Protein AF-X1RP11-F1 (afdb_monomer_lite)

Organism: NCBI:txid412755

pLDDT: mean 80.83, std 15.15, range [30.7, 96.44]

Structure (mmCIF, N/CA/C/O backbone):
data_AF-X1RP11-F1
#
_entry.id   AF-X1RP11-F1
#
loop_
_atom_site.group_PDB
_atom_site.id
_atom_site.type_symbol
_atom_site.label_atom_id
_atom_site.label_alt_id
_atom_site.label_comp_id
_atom_site.label_asym_id
_atom_site.label_entity_id
_atom_site.label_seq_id
_atom_site.pdbx_PDB_ins_code
_atom_site.Cartn_x
_atom_site.Cartn_y
_atom_site.Cartn_z
_atom_site.occupancy
_atom_site.B_iso_or_equiv
_atom_site.auth_seq_id
_atom_site.auth_comp_id
_atom_site.auth_asym_id
_atom_site.auth_atom_id
_atom_site.pdbx_PDB_model_num
ATOM 1 N N . CYS A 1 1 ? -4.082 4.954 -4.763 1.00 88.25 1 CYS A N 1
ATOM 2 C CA . CYS A 1 1 ? -3.453 6.143 -4.142 1.00 88.25 1 CYS A CA 1
ATOM 3 C C . CYS A 1 1 ? -1.971 6.152 -4.504 1.00 88.25 1 CYS A C 1
ATOM 5 O O . CYS A 1 1 ? -1.509 5.170 -5.067 1.00 88.25 1 CYS A O 1
ATOM 7 N N . CYS A 1 2 ? -1.248 7.233 -4.214 1.00 88.38 2 CYS A N 1
ATOM 8 C CA . CYS A 1 2 ? 0.199 7.322 -4.416 1.00 88.38 2 CYS A CA 1
ATOM 9 C C . CYS A 1 2 ? 0.864 7.551 -3.056 1.00 88.38 2 CYS A C 1
ATOM 11 O O . CYS A 1 2 ? 0.376 8.376 -2.279 1.00 88.38 2 CYS A O 1
ATOM 13 N N . PHE A 1 3 ? 1.922 6.803 -2.748 1.00 89.25 3 PHE A N 1
ATOM 14 C CA . PHE A 1 3 ? 2.683 7.002 -1.518 1.00 89.25 3 PHE A CA 1
ATOM 15 C C . PHE A 1 3 ? 3.733 8.099 -1.704 1.00 89.25 3 PHE A C 1
ATOM 17 O O . PHE A 1 3 ? 4.375 8.228 -2.741 1.00 89.25 3 PHE A O 1
ATOM 24 N N . HIS A 1 4 ? 3.913 8.900 -0.660 1.00 86.94 4 HIS A N 1
ATOM 25 C CA . HIS A 1 4 ? 4.913 9.959 -0.597 1.00 86.94 4 HIS A CA 1
ATOM 26 C C . HIS A 1 4 ? 5.457 10.070 0.836 1.00 86.94 4 HIS A C 1
ATOM 28 O O . HIS A 1 4 ? 4.823 9.554 1.757 1.00 86.94 4 HIS A O 1
ATOM 34 N N . PRO A 1 5 ? 6.581 10.769 1.078 1.00 85.50 5 PRO A N 1
ATOM 35 C CA . PRO A 1 5 ? 7.228 10.789 2.397 1.00 85.50 5 PRO A CA 1
ATOM 36 C C . PRO A 1 5 ? 6.345 11.284 3.554 1.00 85.50 5 PRO A C 1
ATOM 38 O O . PRO A 1 5 ? 6.516 10.861 4.692 1.00 85.50 5 PRO A O 1
ATOM 41 N N . ALA A 1 6 ? 5.395 12.179 3.268 1.00 88.44 6 ALA A N 1
ATOM 42 C CA . ALA A 1 6 ? 4.422 12.669 4.249 1.00 88.44 6 ALA A CA 1
ATOM 43 C C . ALA A 1 6 ? 3.171 11.780 4.419 1.00 88.44 6 ALA A C 1
ATOM 45 O O . ALA A 1 6 ? 2.343 12.081 5.271 1.00 88.44 6 ALA A O 1
ATOM 46 N N . TYR A 1 7 ? 3.005 10.724 3.615 1.00 91.44 7 TYR A N 1
ATOM 47 C CA . TYR A 1 7 ? 1.853 9.828 3.696 1.00 91.44 7 TYR A CA 1
ATOM 48 C C . TYR A 1 7 ? 2.013 8.915 4.910 1.00 91.44 7 TYR A C 1
ATOM 50 O O . TYR A 1 7 ? 3.067 8.297 5.086 1.00 91.44 7 TYR A O 1
ATOM 58 N N . GLY A 1 8 ? 0.993 8.844 5.764 1.00 93.00 8 GLY A N 1
ATOM 59 C CA . GLY A 1 8 ? 1.097 8.163 7.051 1.00 93.00 8 GLY A CA 1
ATOM 60 C C . GLY A 1 8 ? 0.002 7.139 7.319 1.00 93.00 8 GLY A C 1
ATOM 61 O O . GLY A 1 8 ? -0.963 6.992 6.569 1.00 93.00 8 GLY A O 1
ATOM 62 N N . TYR A 1 9 ? 0.143 6.467 8.463 1.00 94.62 9 TYR A N 1
ATOM 63 C CA . TYR A 1 9 ? -0.874 5.575 9.024 1.00 94.62 9 TYR A CA 1
ATOM 64 C C . TYR A 1 9 ? -2.246 6.257 9.131 1.00 94.62 9 TYR A C 1
ATOM 66 O O . TYR A 1 9 ? -3.270 5.655 8.821 1.00 94.62 9 TYR A O 1
ATOM 74 N N . GLU A 1 10 ? -2.251 7.536 9.509 1.00 94.69 10 GLU A N 1
ATOM 75 C CA . GLU A 1 10 ? -3.466 8.327 9.701 1.00 94.69 10 GLU A CA 1
ATOM 76 C C . GLU A 1 10 ? -4.292 8.522 8.425 1.00 94.69 10 GLU A C 1
ATOM 78 O O . GLU A 1 10 ? -5.513 8.632 8.493 1.00 94.69 10 GLU A O 1
ATOM 83 N N . ASP A 1 11 ? -3.637 8.550 7.262 1.00 93.62 11 ASP A N 1
ATOM 84 C CA . ASP A 1 11 ? -4.300 8.677 5.961 1.00 93.62 11 ASP A CA 1
ATOM 85 C C . ASP A 1 11 ? -4.700 7.309 5.394 1.00 93.62 11 ASP A C 1
ATOM 87 O O . ASP A 1 11 ? -5.669 7.182 4.634 1.00 93.62 11 ASP A O 1
ATOM 91 N N . PHE A 1 12 ? -3.943 6.271 5.757 1.00 95.25 12 PHE A N 1
ATOM 92 C CA . PHE A 1 12 ? -4.123 4.925 5.236 1.00 95.25 12 PHE A CA 1
ATOM 93 C C . PHE A 1 12 ? -5.188 4.137 5.997 1.00 95.25 12 PHE A C 1
ATOM 95 O O . PHE A 1 12 ? -6.075 3.569 5.361 1.00 95.25 12 PHE A O 1
ATOM 102 N N . LEU A 1 13 ? -5.128 4.115 7.333 1.00 95.06 13 LEU A N 1
ATOM 103 C CA . LEU A 1 13 ? -5.970 3.259 8.167 1.00 95.06 13 LEU A CA 1
ATOM 104 C C . LEU A 1 13 ? -6.926 4.044 9.067 1.00 95.06 13 LEU A C 1
ATOM 106 O O . LEU A 1 13 ? -8.133 3.918 8.886 1.00 95.06 13 LEU A O 1
ATOM 110 N N . GLU A 1 14 ? -6.432 4.863 9.994 1.00 95.94 14 GLU A N 1
ATOM 111 C CA . GLU A 1 14 ? -7.266 5.776 10.792 1.00 95.94 14 GLU A CA 1
ATOM 112 C C . GLU A 1 14 ? -6.432 6.852 11.488 1.00 95.94 14 GLU A C 1
ATOM 114 O O . GLU A 1 14 ? -5.307 6.591 11.912 1.00 95.94 14 GLU A O 1
ATOM 119 N N . GLY A 1 15 ? -6.990 8.052 11.644 1.00 95.12 15 GLY A N 1
ATOM 120 C CA . GLY A 1 15 ? -6.298 9.171 12.279 1.00 95.12 15 GLY A CA 1
ATOM 121 C C . GLY A 1 15 ? -7.237 10.237 12.825 1.00 95.12 15 GLY A C 1
ATOM 122 O O . GLY A 1 15 ? -8.369 10.393 12.364 1.00 95.12 15 GLY A O 1
ATOM 123 N N . TYR A 1 16 ? -6.770 10.989 13.821 1.00 93.12 16 TYR A N 1
ATOM 124 C CA . TYR A 1 16 ? -7.513 12.133 14.342 1.00 93.12 16 TYR A CA 1
ATOM 125 C C . TYR A 1 16 ? -7.378 13.323 13.389 1.00 93.12 16 TYR A C 1
ATOM 127 O O . TYR A 1 16 ? -6.286 13.674 12.935 1.00 93.12 16 TYR A O 1
ATOM 135 N N . ARG A 1 17 ? -8.505 13.957 13.072 1.00 91.44 17 ARG A N 1
ATOM 136 C CA . ARG A 1 17 ? -8.564 15.161 12.242 1.00 91.44 17 ARG A CA 1
ATOM 137 C C . ARG A 1 17 ? -9.354 16.243 12.982 1.00 91.44 17 ARG A C 1
ATOM 139 O O . ARG A 1 17 ? -10.367 15.919 13.609 1.00 91.44 17 ARG A O 1
ATOM 146 N N . PRO A 1 18 ? -8.899 17.506 12.949 1.00 90.69 18 PRO A N 1
ATOM 147 C CA . PRO A 1 18 ? -9.629 18.594 13.575 1.00 90.69 18 PRO A CA 1
ATOM 148 C C . PRO A 1 18 ? -10.949 18.833 12.836 1.00 90.69 18 PRO A C 1
ATOM 150 O O . PRO A 1 18 ? -11.007 18.829 11.607 1.00 90.69 18 PRO A O 1
ATOM 153 N N . ASP A 1 19 ? -12.000 19.068 13.604 1.00 86.25 19 ASP A N 1
ATOM 154 C CA . ASP A 1 19 ? -13.333 19.430 13.161 1.00 86.25 19 ASP A CA 1
ATOM 155 C C . ASP A 1 19 ? -13.680 20.787 13.784 1.00 86.25 19 ASP A C 1
ATOM 157 O O . ASP A 1 19 ? -13.567 20.982 14.996 1.00 86.25 19 ASP A O 1
ATOM 161 N N . SER A 1 20 ? -14.022 21.755 12.933 1.00 79.94 20 SER A N 1
ATOM 162 C CA . SER A 1 20 ? -14.294 23.146 13.335 1.00 79.94 20 SER A CA 1
ATOM 163 C C . SER A 1 20 ? -15.789 23.453 13.450 1.00 79.94 20 SER A C 1
ATOM 165 O O . SER A 1 20 ? -16.196 24.617 13.468 1.00 79.94 20 SER A O 1
ATOM 167 N N . SER A 1 21 ? -16.619 22.416 13.539 1.00 73.62 21 SER A N 1
ATOM 168 C CA . SER A 1 21 ? -18.063 22.526 13.734 1.00 73.62 21 SER A CA 1
ATOM 169 C C . SER A 1 21 ? -18.395 23.158 15.097 1.00 73.62 21 SER A C 1
ATOM 171 O O . SER A 1 21 ? -18.493 22.462 16.102 1.00 73.62 21 SER A O 1
ATOM 173 N N . GLY A 1 22 ? -18.578 24.483 15.147 1.00 65.75 22 GLY A N 1
ATOM 174 C CA . GLY A 1 22 ? -19.119 25.184 16.325 1.00 65.75 22 GLY A CA 1
ATOM 175 C C . GLY A 1 22 ? -18.145 26.061 17.122 1.00 65.75 22 GLY A C 1
ATOM 176 O O . GLY A 1 22 ? -18.405 26.342 18.288 1.00 65.75 22 GLY A O 1
ATOM 177 N N . GLY A 1 23 ? -17.030 26.508 16.534 1.00 75.00 23 GLY A N 1
ATOM 178 C CA . GLY A 1 23 ? -16.128 27.490 17.166 1.00 75.00 23 GLY A CA 1
ATOM 179 C C . GLY A 1 23 ? -15.192 26.929 18.247 1.00 75.00 23 GLY A C 1
ATOM 180 O O . GLY A 1 23 ? -14.349 27.663 18.752 1.00 75.00 23 GLY A O 1
ATOM 181 N N . SER A 1 24 ? -15.292 25.634 18.562 1.00 78.44 24 SER A N 1
ATOM 182 C CA . SER A 1 24 ? -14.325 24.890 19.380 1.00 78.44 24 SER A CA 1
ATOM 183 C C . SER A 1 24 ? -13.614 23.847 18.520 1.00 78.44 24 SER A C 1
ATOM 185 O O . SER A 1 24 ? -14.254 23.179 17.711 1.00 78.44 24 SER A O 1
ATOM 187 N N . MET A 1 25 ? -12.298 23.700 18.687 1.00 82.31 25 MET A N 1
ATOM 188 C CA . MET A 1 25 ? -11.509 22.699 17.964 1.00 82.31 25 MET A CA 1
ATOM 189 C C . MET A 1 25 ? -11.704 21.327 18.617 1.00 82.31 25 MET A C 1
ATOM 191 O O . MET A 1 25 ? -11.192 21.082 19.709 1.00 82.31 25 MET A O 1
ATOM 195 N N . ILE A 1 26 ? -12.451 20.444 17.955 1.00 88.38 26 ILE A N 1
ATOM 196 C CA . ILE A 1 26 ? -12.678 19.061 18.397 1.00 88.38 26 ILE A CA 1
ATOM 197 C C . ILE A 1 26 ? -11.914 18.131 17.457 1.00 88.38 26 ILE A C 1
ATOM 199 O O . ILE A 1 26 ? -11.917 18.332 16.248 1.00 88.38 26 ILE A O 1
ATOM 203 N N . PHE A 1 27 ? -11.249 17.107 17.987 1.00 90.69 27 PHE A N 1
ATOM 204 C CA . PHE A 1 27 ? -10.583 16.098 17.165 1.00 90.69 27 PHE A CA 1
ATOM 205 C C . PHE A 1 27 ? -11.493 14.888 16.995 1.00 90.69 27 PHE A C 1
ATOM 207 O O . PHE A 1 27 ? -11.838 14.224 17.969 1.00 90.69 27 PHE A O 1
ATOM 214 N N . ASN A 1 28 ? -11.848 14.586 15.749 1.00 92.31 28 ASN A N 1
ATOM 215 C CA . ASN A 1 28 ? -12.653 13.425 15.399 1.00 92.31 28 ASN A CA 1
ATOM 216 C C . ASN A 1 28 ? -11.772 12.373 14.731 1.00 92.31 28 ASN A C 1
ATOM 218 O O . ASN A 1 28 ? -10.968 12.690 13.851 1.00 92.31 28 ASN A O 1
ATOM 222 N N . LEU A 1 29 ? -11.935 11.114 15.132 1.00 94.19 29 LEU A N 1
ATOM 223 C CA . LEU A 1 29 ? -11.296 10.004 14.440 1.00 94.19 29 LEU A CA 1
ATOM 224 C C . LEU A 1 29 ? -11.935 9.841 13.055 1.00 94.19 29 LEU A C 1
ATOM 226 O O . LEU A 1 29 ? -13.162 9.825 12.923 1.00 94.19 29 LEU A O 1
ATOM 230 N N . LYS A 1 30 ? -11.103 9.733 12.023 1.00 94.75 30 LYS A N 1
ATOM 231 C CA . LYS A 1 30 ? -11.512 9.501 10.640 1.00 94.75 30 LYS A CA 1
ATOM 232 C C . LYS A 1 30 ? -10.860 8.233 10.116 1.00 94.75 30 LYS A C 1
ATOM 234 O O . LYS A 1 30 ? -9.676 7.997 10.348 1.00 94.75 30 LYS A O 1
ATOM 239 N N . ASP A 1 31 ? -11.645 7.457 9.380 1.00 95.88 31 ASP A N 1
ATOM 240 C CA . ASP A 1 31 ? -11.175 6.243 8.729 1.00 95.88 31 ASP A CA 1
ATOM 241 C C . ASP A 1 31 ? -10.373 6.593 7.475 1.00 95.88 31 ASP A C 1
ATOM 243 O O . ASP A 1 31 ? -10.792 7.400 6.635 1.00 95.88 31 ASP A O 1
ATOM 247 N N . GLY A 1 32 ? -9.206 5.973 7.360 1.00 95.31 32 GLY A N 1
ATOM 248 C CA . GLY A 1 32 ? -8.329 6.079 6.209 1.00 95.31 32 GLY A CA 1
ATOM 249 C C . GLY A 1 32 ? -8.851 5.292 5.009 1.00 95.31 32 GLY A C 1
ATOM 250 O O . GLY A 1 32 ? -9.824 4.532 5.078 1.00 95.31 32 GLY A O 1
ATOM 251 N N . ILE A 1 33 ? -8.187 5.476 3.869 1.00 95.50 33 ILE A N 1
ATOM 252 C CA . ILE A 1 33 ? -8.649 4.911 2.595 1.00 95.50 33 ILE A CA 1
ATOM 253 C C . ILE A 1 33 ? -8.704 3.376 2.603 1.00 95.50 33 ILE A C 1
ATOM 255 O O . ILE A 1 33 ? -9.636 2.796 2.051 1.00 95.50 33 ILE A O 1
ATOM 259 N N . PHE A 1 34 ? -7.744 2.707 3.245 1.00 96.06 34 PHE A N 1
ATOM 260 C CA . PHE A 1 34 ? -7.679 1.249 3.279 1.00 96.06 34 PHE A CA 1
ATOM 261 C C . PHE A 1 34 ? -8.759 0.650 4.178 1.00 96.06 34 PHE A C 1
ATOM 263 O O . PHE A 1 34 ? -9.370 -0.354 3.811 1.00 96.06 34 PHE A O 1
ATOM 270 N N . LYS A 1 35 ? -9.031 1.287 5.324 1.00 95.25 35 LYS A N 1
ATOM 271 C CA . LYS A 1 35 ? -10.092 0.860 6.243 1.00 95.25 35 LYS A CA 1
ATOM 272 C C . LYS A 1 35 ? -11.451 0.877 5.557 1.00 95.25 35 LYS A C 1
ATOM 274 O O . LYS A 1 35 ? -12.133 -0.140 5.548 1.00 95.25 35 LYS A O 1
ATOM 279 N N . ARG A 1 36 ? -11.767 1.981 4.874 1.00 95.69 36 ARG A N 1
ATOM 280 C CA . ARG A 1 36 ? -13.005 2.132 4.097 1.00 95.69 36 ARG A CA 1
ATOM 281 C C . ARG A 1 36 ? -13.151 1.067 3.008 1.00 95.69 36 ARG A C 1
ATOM 283 O O . ARG A 1 36 ? -14.204 0.457 2.891 1.00 95.69 36 ARG A O 1
ATOM 290 N N . ILE A 1 37 ? -12.082 0.789 2.253 1.00 96.06 37 ILE A N 1
ATOM 291 C CA . ILE A 1 37 ? -12.087 -0.283 1.241 1.00 96.06 37 ILE A CA 1
ATOM 292 C C . ILE A 1 37 ? -12.375 -1.647 1.884 1.00 96.06 37 ILE A C 1
ATOM 294 O O . ILE A 1 37 ? -13.103 -2.452 1.310 1.00 96.06 37 ILE A O 1
ATOM 298 N N . CYS A 1 38 ? -11.808 -1.923 3.059 1.00 95.19 38 CYS A N 1
ATOM 299 C CA . CYS A 1 38 ? -12.044 -3.179 3.767 1.00 95.19 38 CYS A CA 1
ATOM 300 C C . CYS A 1 38 ? -13.481 -3.291 4.286 1.00 95.19 38 CYS A C 1
ATOM 302 O O . CYS A 1 38 ? -14.074 -4.359 4.175 1.00 95.19 38 CYS A O 1
ATOM 304 N N . GLU A 1 39 ? -14.054 -2.209 4.809 1.00 94.62 39 GLU A N 1
ATOM 305 C CA . GLU A 1 39 ? -15.454 -2.166 5.244 1.00 94.62 39 GLU A CA 1
ATOM 306 C C . GLU A 1 39 ? -16.409 -2.413 4.065 1.00 94.62 39 GLU A C 1
ATOM 308 O O . GLU A 1 39 ? -17.280 -3.284 4.144 1.00 94.62 39 GLU A O 1
ATOM 313 N N . ASP A 1 40 ? -16.178 -1.743 2.932 1.00 95.44 40 ASP A N 1
ATOM 314 C CA . ASP A 1 40 ? -16.956 -1.944 1.706 1.00 95.44 40 ASP A CA 1
ATOM 315 C C . ASP A 1 40 ? -16.830 -3.384 1.180 1.00 95.44 40 ASP A C 1
ATOM 317 O O . ASP A 1 40 ? -17.824 -4.005 0.787 1.00 95.44 40 ASP A O 1
ATOM 321 N N . ALA A 1 41 ? -15.616 -3.942 1.200 1.00 95.88 41 ALA A N 1
ATOM 322 C CA . ALA A 1 41 ? -15.342 -5.302 0.746 1.00 95.88 41 ALA A CA 1
ATOM 323 C C . ALA A 1 41 ? -15.942 -6.376 1.660 1.00 95.88 41 ALA A C 1
ATOM 325 O O . ALA A 1 41 ? -16.380 -7.417 1.163 1.00 95.88 41 ALA A O 1
ATOM 326 N N . ALA A 1 42 ? -15.990 -6.127 2.971 1.00 93.94 42 ALA A N 1
ATOM 327 C CA . ALA A 1 42 ? -16.641 -7.006 3.937 1.00 93.94 42 ALA A CA 1
ATOM 328 C C . ALA A 1 42 ? -18.162 -7.048 3.722 1.00 93.94 42 ALA A C 1
ATOM 330 O O . ALA A 1 42 ? -18.763 -8.118 3.806 1.00 93.94 42 ALA A O 1
ATOM 331 N N . ALA A 1 43 ? -18.774 -5.908 3.381 1.00 95.31 43 ALA A N 1
ATOM 332 C CA . ALA A 1 43 ? -20.196 -5.831 3.053 1.00 95.31 43 ALA A CA 1
ATOM 333 C C . ALA A 1 43 ? -20.544 -6.482 1.698 1.00 95.31 43 ALA A C 1
ATOM 335 O O . ALA A 1 43 ? -21.680 -6.908 1.496 1.00 95.31 43 ALA A O 1
ATO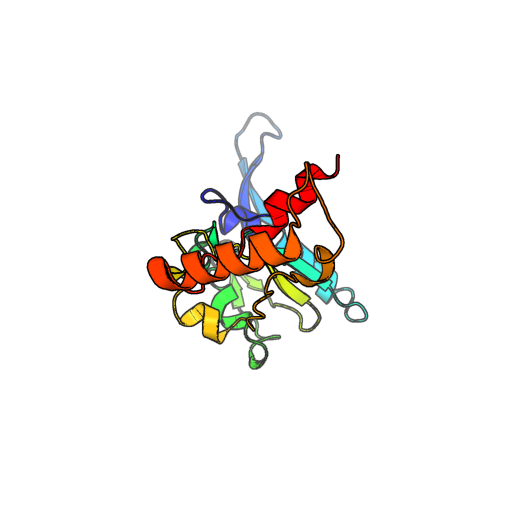M 336 N N . ASN A 1 44 ? -19.580 -6.590 0.775 1.00 95.56 44 ASN A N 1
ATOM 337 C CA . ASN A 1 44 ? -19.796 -7.050 -0.600 1.00 95.56 44 ASN A CA 1
ATOM 338 C C . ASN A 1 44 ? -18.820 -8.170 -1.004 1.00 95.56 44 ASN A C 1
ATOM 340 O O . ASN A 1 44 ? -18.028 -8.033 -1.940 1.00 95.56 44 ASN A O 1
ATOM 344 N N . SER A 1 45 ? -18.906 -9.315 -0.326 1.00 91.88 45 SER A N 1
ATOM 345 C CA . SER A 1 45 ? -17.976 -10.448 -0.487 1.00 91.88 45 SER A CA 1
ATOM 346 C C . SER A 1 45 ? -17.956 -11.100 -1.880 1.00 91.88 45 SER A C 1
ATOM 348 O O . SER A 1 45 ? -17.023 -11.834 -2.200 1.00 91.88 45 SER A O 1
ATOM 350 N N . GLN A 1 46 ? -18.955 -10.822 -2.721 1.00 95.25 46 GLN A N 1
ATOM 351 C CA . GLN A 1 46 ? -19.054 -11.309 -4.103 1.00 95.25 46 GLN A CA 1
ATOM 352 C C . GLN A 1 46 ? -18.127 -10.590 -5.095 1.00 95.25 46 GLN A C 1
ATOM 354 O O . GLN A 1 46 ? -17.904 -11.094 -6.195 1.00 95.25 46 GLN A O 1
ATOM 359 N N . TYR A 1 47 ? -17.596 -9.420 -4.728 1.00 94.88 47 TYR A N 1
ATOM 360 C CA . TYR A 1 47 ? -16.707 -8.638 -5.582 1.00 94.88 47 TYR A CA 1
ATOM 361 C C . TYR A 1 47 ? -15.281 -8.644 -5.045 1.00 94.88 47 TYR A C 1
ATOM 363 O O . TYR A 1 47 ? -15.050 -8.632 -3.836 1.00 94.88 47 TYR A O 1
ATOM 371 N N . ASN A 1 48 ? -14.319 -8.612 -5.964 1.00 95.69 48 ASN A N 1
ATOM 372 C CA . ASN A 1 48 ? -12.921 -8.388 -5.630 1.00 95.69 48 ASN A CA 1
ATOM 373 C C . ASN A 1 48 ? -12.635 -6.888 -5.595 1.00 95.69 48 ASN A C 1
ATOM 375 O O . ASN A 1 48 ? -12.989 -6.156 -6.519 1.00 95.69 48 ASN A O 1
ATOM 379 N N . TYR A 1 49 ? -11.944 -6.454 -4.551 1.00 96.44 49 TYR A N 1
ATOM 380 C CA . TYR A 1 49 ? -11.528 -5.077 -4.344 1.00 96.44 49 TYR A CA 1
ATOM 381 C C . TYR A 1 49 ? -10.027 -4.975 -4.566 1.00 96.44 49 TYR A C 1
ATOM 383 O O . TYR A 1 49 ? -9.251 -5.738 -3.992 1.00 96.44 49 TYR A O 1
ATOM 391 N N . TYR A 1 50 ? -9.612 -4.018 -5.389 1.00 94.62 50 TYR A N 1
ATOM 392 C CA . TYR A 1 50 ? -8.209 -3.798 -5.717 1.00 94.62 50 TYR A CA 1
ATOM 393 C C . TYR A 1 50 ? -7.792 -2.410 -5.256 1.00 94.62 50 TYR A C 1
ATOM 395 O O . TYR A 1 50 ? -8.334 -1.402 -5.705 1.00 94.62 50 TYR A O 1
ATOM 403 N N . MET A 1 51 ? -6.798 -2.357 -4.377 1.00 94.25 51 MET A N 1
ATOM 404 C CA . MET A 1 51 ? -6.133 -1.123 -4.002 1.00 94.25 51 MET A CA 1
ATOM 405 C C . MET A 1 51 ? -4.811 -1.021 -4.749 1.00 94.25 51 MET A C 1
ATOM 407 O O . MET A 1 51 ? -3.865 -1.756 -4.466 1.00 94.25 51 MET A O 1
ATOM 411 N N . ILE A 1 52 ? -4.752 -0.085 -5.691 1.00 93.62 52 ILE A N 1
ATOM 412 C CA . ILE A 1 52 ? -3.523 0.234 -6.412 1.00 93.62 52 ILE A CA 1
ATOM 413 C C . ILE A 1 52 ? -2.774 1.312 -5.626 1.00 93.62 52 ILE A C 1
ATOM 415 O O . ILE A 1 52 ? -3.330 2.382 -5.350 1.00 93.62 52 ILE A O 1
ATOM 419 N N . ILE A 1 53 ? -1.536 1.011 -5.245 1.00 91.38 53 ILE A N 1
ATOM 420 C CA . ILE A 1 53 ? -0.623 1.913 -4.544 1.00 91.38 53 ILE A CA 1
ATOM 421 C C . ILE A 1 53 ? 0.529 2.232 -5.485 1.00 91.38 53 ILE A C 1
ATOM 423 O O . ILE A 1 53 ? 1.379 1.385 -5.748 1.00 91.38 53 ILE A O 1
ATOM 427 N N . ASP A 1 54 ? 0.533 3.451 -5.997 1.00 89.00 54 ASP A N 1
ATOM 428 C CA . ASP A 1 54 ? 1.597 3.931 -6.861 1.00 89.00 54 ASP A CA 1
ATOM 429 C C . ASP A 1 54 ? 2.808 4.373 -6.031 1.00 89.00 54 ASP A C 1
ATOM 431 O O . ASP A 1 54 ? 2.635 4.945 -4.948 1.00 89.00 54 ASP A O 1
ATOM 435 N N . GLU A 1 55 ? 4.013 4.099 -6.531 1.00 85.69 55 GLU A N 1
ATOM 436 C CA . GLU A 1 55 ? 5.289 4.440 -5.886 1.00 85.69 55 GLU A CA 1
ATOM 437 C C . GLU A 1 55 ? 5.359 3.995 -4.416 1.00 85.69 55 GLU A C 1
ATOM 439 O O . GLU A 1 55 ? 5.708 4.755 -3.508 1.00 85.69 55 GLU A O 1
ATOM 444 N N . ILE A 1 56 ? 5.012 2.728 -4.160 1.00 85.88 56 ILE A N 1
ATOM 445 C CA . ILE A 1 56 ? 4.896 2.186 -2.798 1.00 85.88 56 ILE A CA 1
ATOM 446 C C . ILE A 1 56 ? 6.194 2.344 -1.985 1.00 85.88 56 ILE A C 1
ATOM 448 O O . ILE A 1 56 ? 6.150 2.458 -0.764 1.00 85.88 56 ILE A O 1
ATOM 452 N N . ASN A 1 57 ? 7.348 2.405 -2.657 1.00 79.50 57 ASN A N 1
ATOM 453 C CA . ASN A 1 57 ? 8.678 2.608 -2.078 1.00 79.50 57 ASN A CA 1
ATOM 454 C C . ASN A 1 57 ? 8.998 4.053 -1.660 1.00 79.50 57 ASN A C 1
ATOM 456 O O . ASN A 1 57 ? 10.049 4.271 -1.058 1.00 79.50 57 ASN A O 1
ATOM 460 N N . ARG A 1 58 ? 8.153 5.041 -1.978 1.00 84.56 58 ARG A N 1
ATOM 461 C CA . ARG A 1 58 ? 8.376 6.451 -1.602 1.00 84.56 58 ARG A CA 1
ATOM 462 C C . ARG A 1 58 ? 7.861 6.815 -0.212 1.00 84.56 58 ARG A C 1
ATOM 464 O O . ARG A 1 58 ? 8.167 7.900 0.281 1.00 84.56 58 ARG A O 1
ATOM 471 N N . GLY A 1 59 ? 7.082 5.933 0.408 1.00 82.06 59 GLY A N 1
ATOM 472 C CA . GLY A 1 59 ? 6.619 6.067 1.787 1.00 82.06 59 GLY A CA 1
ATOM 473 C C . GLY A 1 59 ? 7.376 5.153 2.752 1.00 82.06 59 GLY A C 1
ATOM 474 O O . GLY A 1 59 ? 7.967 4.150 2.353 1.00 82.06 59 GLY A O 1
ATOM 475 N N . ASP A 1 60 ? 7.309 5.469 4.044 1.00 85.75 60 ASP A N 1
ATOM 476 C CA . ASP A 1 60 ? 7.734 4.556 5.109 1.00 85.75 60 ASP A CA 1
ATOM 477 C C . ASP A 1 60 ? 6.669 3.463 5.273 1.00 85.75 60 ASP A C 1
ATOM 479 O O . ASP A 1 60 ? 5.689 3.614 6.004 1.00 85.75 60 ASP A O 1
ATOM 483 N N . ILE A 1 61 ? 6.822 2.374 4.519 1.00 85.50 61 ILE A N 1
ATOM 484 C CA . ILE A 1 61 ? 5.835 1.293 4.461 1.00 85.50 61 ILE A CA 1
ATOM 485 C C . ILE A 1 61 ? 5.572 0.695 5.856 1.00 85.50 61 ILE A C 1
ATOM 487 O O . ILE A 1 61 ? 4.394 0.561 6.202 1.00 85.50 61 ILE A O 1
ATOM 491 N N . PRO A 1 62 ? 6.584 0.357 6.687 1.00 85.56 62 PRO A N 1
ATOM 492 C CA . PRO A 1 62 ? 6.322 -0.112 8.041 1.00 85.56 62 PRO A CA 1
ATOM 493 C C . PRO A 1 62 ? 5.455 0.842 8.862 1.00 85.56 62 PRO A C 1
ATOM 495 O O . PRO A 1 62 ? 4.512 0.397 9.516 1.00 85.56 62 PRO A O 1
ATOM 498 N N . LYS A 1 63 ? 5.726 2.148 8.784 1.00 88.75 63 LYS A N 1
ATOM 499 C CA . LYS A 1 63 ? 4.950 3.167 9.492 1.00 88.75 63 LYS A CA 1
ATOM 500 C C . LYS A 1 63 ? 3.538 3.329 8.935 1.00 88.75 63 LYS A C 1
ATOM 502 O O . LYS A 1 63 ? 2.608 3.484 9.715 1.00 88.75 63 LYS A O 1
ATOM 507 N N . ILE A 1 64 ? 3.364 3.291 7.614 1.00 92.00 64 ILE A N 1
ATOM 508 C CA . ILE A 1 64 ? 2.057 3.460 6.961 1.00 92.00 64 ILE A CA 1
ATOM 509 C C . ILE A 1 64 ? 1.138 2.272 7.256 1.00 92.00 64 ILE A C 1
ATOM 511 O O . ILE A 1 64 ? -0.030 2.458 7.589 1.00 92.00 64 ILE A O 1
ATOM 515 N N . PHE A 1 65 ? 1.656 1.050 7.138 1.00 90.00 65 PHE A N 1
ATOM 516 C CA . PHE A 1 65 ? 0.861 -0.159 7.340 1.00 90.00 65 PHE A CA 1
ATOM 517 C C . PHE A 1 65 ? 0.707 -0.531 8.815 1.00 90.00 65 PHE A C 1
ATOM 519 O O . PHE A 1 65 ? -0.297 -1.145 9.171 1.00 90.00 65 PHE A O 1
ATOM 526 N N . GLY A 1 66 ? 1.674 -0.185 9.668 1.00 90.25 66 GLY A N 1
ATOM 527 C CA . GLY A 1 66 ? 1.622 -0.427 11.108 1.00 90.25 66 GLY A CA 1
ATOM 528 C C . GLY A 1 66 ? 1.261 -1.874 11.447 1.00 90.25 66 GLY A C 1
ATOM 529 O O . GLY A 1 66 ? 1.931 -2.826 11.043 1.00 90.25 66 GLY A O 1
ATOM 530 N N . GLU A 1 67 ? 0.156 -2.043 12.163 1.00 89.06 67 GLU A N 1
ATOM 531 C CA . GLU A 1 67 ? -0.383 -3.336 12.594 1.00 89.06 67 GLU A CA 1
ATOM 532 C C . GLU A 1 67 ? -0.958 -4.210 11.467 1.00 89.06 67 GLU A C 1
ATOM 534 O O . GLU A 1 67 ? -1.068 -5.425 11.627 1.00 89.06 67 GLU A O 1
ATOM 539 N N . LEU A 1 68 ? -1.214 -3.655 10.277 1.00 88.88 68 LEU A N 1
ATOM 540 C CA . LEU A 1 68 ? -1.666 -4.428 9.111 1.00 88.88 68 LEU A CA 1
ATOM 541 C C . LEU A 1 68 ? -0.593 -5.358 8.560 1.00 88.88 68 LEU A C 1
ATOM 543 O O . LEU A 1 68 ? -0.900 -6.361 7.916 1.00 88.88 68 LEU A O 1
ATOM 547 N N . LEU A 1 69 ? 0.673 -5.028 8.801 1.00 84.88 69 LEU A N 1
ATOM 548 C CA . LEU A 1 69 ? 1.818 -5.775 8.303 1.00 84.88 69 LEU A CA 1
ATOM 549 C C . LEU A 1 69 ? 1.715 -7.278 8.589 1.00 84.88 69 LEU A C 1
ATOM 551 O O . LEU A 1 69 ? 2.122 -8.086 7.761 1.00 84.88 69 LEU A O 1
ATOM 555 N N . THR A 1 70 ? 1.159 -7.673 9.732 1.00 80.69 70 THR A N 1
ATOM 556 C CA . THR A 1 70 ? 0.965 -9.085 10.080 1.00 80.69 70 THR A CA 1
ATOM 557 C C . THR A 1 70 ? -0.214 -9.723 9.354 1.00 80.69 70 THR A C 1
ATOM 559 O O . THR A 1 70 ? -0.103 -10.876 8.955 1.00 80.69 70 THR A O 1
ATOM 562 N N . VAL A 1 71 ? -1.329 -9.017 9.161 1.00 86.62 71 VAL A N 1
ATOM 563 C CA . VAL A 1 71 ? -2.566 -9.581 8.582 1.00 86.62 71 VAL A CA 1
ATOM 564 C C . VAL A 1 71 ? -2.649 -9.495 7.062 1.00 86.62 71 VAL A C 1
ATOM 566 O O . VAL A 1 71 ? -3.500 -10.142 6.457 1.00 86.62 71 VAL A O 1
ATOM 569 N N . LEU A 1 72 ? -1.752 -8.745 6.420 1.00 83.75 72 LEU A N 1
ATOM 570 C CA . LEU A 1 72 ? -1.696 -8.672 4.961 1.00 83.75 72 LEU A CA 1
ATOM 571 C C . LEU A 1 72 ? -1.239 -9.969 4.292 1.00 83.75 72 LEU A C 1
ATOM 573 O O . LEU A 1 72 ? -1.593 -10.187 3.129 1.00 83.75 72 LEU A O 1
ATOM 577 N N . GLU A 1 73 ? -0.518 -10.825 5.016 1.00 82.06 73 GLU A N 1
ATOM 5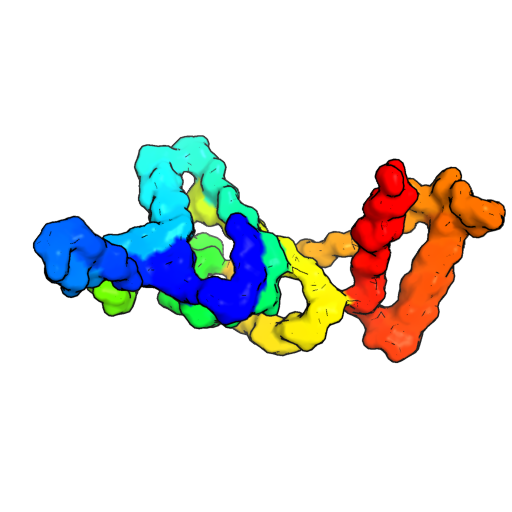78 C CA . GLU A 1 73 ? -0.095 -12.148 4.552 1.00 82.06 73 GLU A CA 1
ATOM 579 C C . GLU A 1 73 ? -1.310 -13.030 4.218 1.00 82.06 73 GLU A C 1
ATOM 581 O O . GLU A 1 73 ? -2.309 -13.048 4.939 1.00 82.06 73 GLU A O 1
ATOM 586 N N . LYS A 1 74 ? -1.237 -13.775 3.106 1.00 75.62 74 LYS A N 1
ATOM 587 C CA . LYS A 1 74 ? -2.370 -14.543 2.554 1.00 75.62 74 LYS A CA 1
ATOM 588 C C . LYS A 1 74 ? -2.974 -15.534 3.561 1.00 75.62 74 LYS A C 1
ATOM 590 O O . LYS A 1 74 ? -4.190 -15.707 3.600 1.00 75.62 74 LYS A O 1
ATOM 595 N N . ASP A 1 75 ? -2.136 -16.173 4.368 1.00 78.62 75 ASP A N 1
ATOM 596 C CA . ASP A 1 75 ? -2.507 -17.139 5.410 1.00 78.62 75 ASP A CA 1
ATOM 597 C C . ASP A 1 75 ? -3.059 -16.482 6.688 1.00 78.62 75 ASP A C 1
ATOM 599 O O . ASP A 1 75 ? -3.679 -17.153 7.515 1.00 78.62 75 ASP A O 1
ATOM 603 N N . LYS A 1 76 ? -2.879 -15.166 6.839 1.00 81.81 76 LYS A N 1
ATOM 604 C CA . LYS A 1 76 ? -3.321 -14.383 8.001 1.00 81.81 76 LYS A CA 1
ATOM 605 C C . LYS A 1 76 ? -4.523 -13.485 7.710 1.00 81.81 76 LYS A C 1
ATOM 607 O O . LYS A 1 76 ? -5.052 -12.878 8.639 1.00 81.81 76 LYS A O 1
ATOM 612 N N . ARG A 1 77 ? -5.009 -13.461 6.464 1.00 84.25 77 ARG A N 1
ATOM 613 C CA . ARG A 1 77 ? -6.298 -12.849 6.107 1.00 84.25 77 ARG A CA 1
ATOM 614 C C . ARG A 1 77 ? -7.436 -13.503 6.883 1.00 84.25 77 ARG A C 1
ATOM 616 O O . ARG A 1 77 ? -7.465 -14.726 7.043 1.00 84.25 77 ARG A O 1
ATOM 623 N N . GLY A 1 78 ? -8.379 -12.686 7.334 1.00 80.81 78 GLY A N 1
ATOM 624 C CA . GLY A 1 78 ? -9.470 -13.124 8.201 1.00 80.81 78 GLY A CA 1
ATOM 625 C C . GLY A 1 78 ? -9.130 -13.198 9.693 1.00 80.81 78 GLY A C 1
ATOM 626 O O . GLY A 1 78 ? -9.932 -13.688 10.480 1.00 80.81 78 GLY A O 1
ATOM 627 N N . ARG A 1 79 ? -7.927 -12.766 10.100 1.00 88.56 79 ARG A N 1
ATOM 628 C CA . ARG A 1 79 ? -7.594 -12.585 11.518 1.00 88.56 79 ARG A CA 1
ATOM 629 C C . ARG A 1 79 ? -7.975 -11.180 11.955 1.00 88.56 79 ARG A C 1
ATOM 631 O O . ARG A 1 79 ? -7.610 -10.209 11.294 1.00 88.56 79 ARG A O 1
ATOM 638 N N . GLN A 1 80 ? -8.648 -11.099 13.094 1.00 91.56 80 GLN A N 1
ATOM 639 C CA . GLN A 1 80 ? -8.948 -9.829 13.735 1.00 91.56 80 GLN A CA 1
ATOM 640 C C . GLN A 1 80 ? -7.704 -9.298 14.448 1.00 91.56 80 GLN A C 1
ATOM 642 O O . GLN A 1 80 ? -6.999 -10.038 15.138 1.00 91.56 80 GLN A O 1
ATOM 647 N N . ILE A 1 81 ? -7.457 -8.008 14.275 1.00 92.44 81 ILE A N 1
ATOM 648 C CA . ILE A 1 81 ? -6.485 -7.220 15.028 1.00 92.44 81 ILE A CA 1
ATOM 649 C C . ILE A 1 81 ? -7.218 -6.094 15.746 1.00 92.44 81 ILE A C 1
ATOM 651 O O . ILE A 1 81 ? -8.291 -5.676 15.318 1.00 92.44 81 ILE A O 1
ATOM 655 N N . THR A 1 82 ? -6.642 -5.598 16.831 1.00 93.38 82 THR A N 1
ATOM 656 C CA . THR A 1 82 ? -7.146 -4.404 17.511 1.00 93.38 82 THR A CA 1
ATOM 657 C C . THR A 1 82 ? -6.365 -3.204 17.012 1.00 93.38 82 THR A C 1
ATOM 659 O O . THR A 1 82 ? -5.139 -3.229 17.065 1.00 93.38 82 THR A O 1
ATOM 662 N N . LEU A 1 83 ? -7.064 -2.177 16.532 1.00 93.69 83 LEU A N 1
ATOM 663 C CA . LEU A 1 83 ? -6.429 -0.945 16.083 1.00 93.69 83 LEU A CA 1
ATOM 664 C C . LEU A 1 83 ? -5.976 -0.109 17.280 1.00 93.69 83 LEU A C 1
ATOM 666 O O . LEU A 1 83 ? -6.739 0.112 18.222 1.00 93.69 83 LEU A O 1
ATOM 670 N N . SER A 1 84 ? -4.743 0.382 17.228 1.00 90.12 84 SER A N 1
ATOM 671 C CA . SER A 1 84 ? -4.090 1.066 18.344 1.00 90.12 84 SER A CA 1
ATOM 672 C C . SER A 1 84 ? -4.711 2.431 18.670 1.00 90.12 84 SER A C 1
ATOM 674 O O . SER A 1 84 ? -4.695 2.844 19.828 1.00 90.12 84 SER A O 1
ATOM 676 N N . LEU A 1 85 ? -5.268 3.139 17.679 1.00 91.44 85 LEU A N 1
ATOM 677 C CA . LEU A 1 85 ? -5.855 4.471 17.882 1.00 91.44 85 LEU A CA 1
ATOM 678 C C . LEU A 1 85 ? -7.296 4.401 18.393 1.00 91.44 85 LEU A C 1
ATOM 680 O O . LEU A 1 85 ? -7.656 5.119 19.326 1.00 91.44 85 LEU A O 1
ATOM 684 N N . SER A 1 86 ? -8.130 3.570 17.769 1.00 93.25 86 SER A N 1
ATOM 685 C CA . SER A 1 86 ? -9.552 3.459 18.106 1.00 93.25 86 SER A CA 1
ATOM 686 C C . SER A 1 86 ? -9.875 2.404 19.161 1.00 93.25 86 SER A C 1
ATOM 688 O O . SER A 1 86 ? -10.969 2.435 19.727 1.00 93.25 86 SER A O 1
ATOM 690 N N . GLY A 1 87 ? -8.982 1.436 19.387 1.00 92.75 87 GLY A N 1
ATOM 691 C CA . GLY A 1 87 ? -9.251 0.246 20.198 1.00 92.75 87 GLY A CA 1
ATOM 692 C C . GLY A 1 87 ? -10.275 -0.711 19.576 1.00 92.75 87 GLY A C 1
ATOM 693 O O . GLY A 1 87 ? -10.700 -1.663 20.232 1.00 92.75 87 GLY A O 1
ATOM 694 N N . ARG A 1 88 ? -10.712 -0.467 18.333 1.00 92.81 88 ARG A N 1
ATOM 695 C CA . ARG A 1 88 ? -11.717 -1.288 17.648 1.00 92.81 88 ARG A CA 1
ATOM 696 C C . ARG A 1 88 ? -11.071 -2.507 17.006 1.00 92.81 88 ARG A C 1
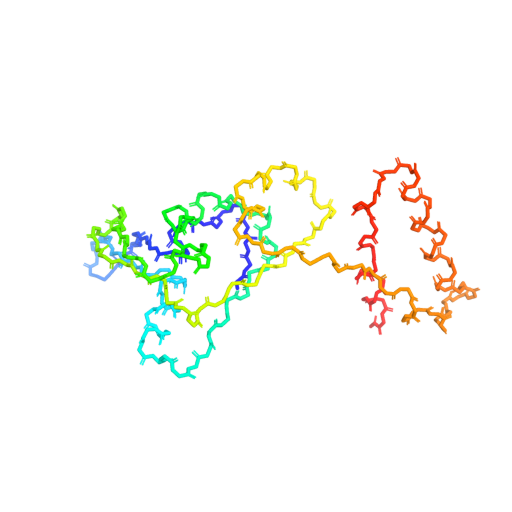ATOM 698 O O . ARG A 1 88 ? -9.909 -2.470 16.607 1.00 92.81 88 ARG A O 1
ATOM 705 N N . THR A 1 89 ? -11.844 -3.580 16.875 1.00 93.88 89 THR A N 1
ATOM 706 C CA . THR A 1 89 ? -11.431 -4.733 16.080 1.00 93.88 89 THR A CA 1
ATOM 707 C C . THR A 1 89 ? -11.512 -4.403 14.593 1.00 93.88 89 THR A C 1
ATOM 709 O O . THR A 1 89 ? -12.435 -3.733 14.131 1.00 93.88 89 THR A O 1
ATOM 712 N N . PHE A 1 90 ? -10.526 -4.877 13.843 1.00 94.38 90 PHE A N 1
ATOM 713 C CA . PHE A 1 90 ? -10.427 -4.715 12.403 1.00 94.38 90 PHE A CA 1
ATOM 714 C C . PHE A 1 90 ? -9.927 -6.009 11.769 1.00 94.38 90 PHE A C 1
ATOM 716 O O . PHE A 1 90 ? -9.096 -6.722 12.332 1.00 94.38 90 PHE A O 1
ATOM 723 N N . GLU A 1 91 ? -10.433 -6.312 10.584 1.00 93.62 91 GLU A N 1
ATOM 724 C CA . GLU A 1 91 ? -10.084 -7.500 9.820 1.00 93.62 91 GLU A CA 1
ATOM 725 C C . GLU A 1 91 ? -9.882 -7.094 8.367 1.00 93.62 91 GLU A C 1
ATOM 727 O O . GLU A 1 91 ? -10.669 -6.326 7.817 1.00 93.62 91 GLU A O 1
ATOM 732 N N . VAL A 1 92 ? -8.840 -7.630 7.732 1.00 94.06 92 VAL A N 1
ATOM 733 C CA . VAL A 1 92 ? -8.636 -7.442 6.296 1.00 94.06 92 VAL A CA 1
ATOM 734 C C . VAL A 1 92 ? -9.345 -8.568 5.533 1.00 94.06 92 VAL A C 1
ATOM 736 O O . VAL A 1 92 ? -8.915 -9.728 5.648 1.00 94.06 92 VAL A O 1
ATOM 739 N N . PRO A 1 93 ? -10.373 -8.263 4.716 1.00 93.88 93 PRO A N 1
ATOM 740 C CA . PRO A 1 93 ? -11.118 -9.276 3.980 1.00 93.88 93 PRO A CA 1
ATOM 741 C C . PRO A 1 93 ? -10.256 -10.026 2.958 1.00 93.88 93 PRO A C 1
ATOM 743 O O . PRO A 1 93 ? -9.253 -9.522 2.435 1.00 93.88 93 PRO A O 1
ATOM 746 N N . ARG A 1 94 ? -10.665 -11.261 2.642 1.00 92.56 94 ARG A N 1
ATOM 747 C CA . ARG A 1 94 ? -9.959 -12.130 1.679 1.00 92.56 94 ARG A CA 1
ATOM 748 C C . ARG A 1 94 ? -10.089 -11.658 0.228 1.00 92.56 94 ARG A C 1
ATOM 750 O O . ARG A 1 94 ? -9.222 -11.983 -0.575 1.00 92.56 94 ARG A O 1
ATOM 757 N N . ASN A 1 95 ? -11.136 -10.899 -0.085 1.00 94.56 95 ASN A N 1
ATOM 758 C CA . ASN A 1 95 ? -11.418 -10.317 -1.399 1.00 94.56 95 ASN A CA 1
ATOM 759 C C . ASN A 1 95 ? -10.759 -8.939 -1.611 1.00 94.56 95 ASN A C 1
ATOM 761 O O . ASN A 1 95 ? -11.049 -8.289 -2.610 1.00 94.56 95 ASN A O 1
ATOM 765 N N . VAL A 1 96 ? -9.874 -8.488 -0.709 1.00 94.56 96 VAL A N 1
ATOM 766 C CA . VAL A 1 96 ? -9.100 -7.244 -0.868 1.00 94.56 96 VAL A CA 1
ATOM 767 C C . VAL A 1 96 ? -7.670 -7.552 -1.306 1.00 94.56 96 VAL A C 1
ATOM 769 O O . VAL A 1 96 ? -6.884 -8.156 -0.569 1.00 94.56 96 VAL A O 1
ATOM 772 N N . TYR A 1 97 ? -7.302 -7.057 -2.480 1.00 92.19 97 TYR A N 1
ATOM 773 C CA . TYR A 1 97 ? -5.988 -7.206 -3.092 1.00 92.19 97 TYR A CA 1
ATOM 774 C C . TYR A 1 97 ? -5.258 -5.865 -3.111 1.00 92.19 97 TYR A C 1
ATOM 776 O O . TYR A 1 97 ? -5.842 -4.837 -3.444 1.00 92.19 97 TYR A O 1
ATOM 784 N N . ILE A 1 98 ? -3.968 -5.874 -2.774 1.00 91.50 98 ILE A N 1
ATOM 785 C CA . ILE A 1 98 ? -3.108 -4.689 -2.847 1.00 91.50 98 ILE A CA 1
ATOM 786 C C . ILE A 1 98 ? -2.107 -4.908 -3.972 1.00 91.50 98 ILE A C 1
ATOM 788 O O . ILE A 1 98 ? -1.398 -5.915 -3.978 1.00 91.50 98 ILE A O 1
ATOM 792 N N . ILE A 1 99 ? -2.052 -3.965 -4.905 1.00 91.38 99 ILE A N 1
ATOM 793 C CA . ILE A 1 99 ? -1.104 -3.959 -6.016 1.00 91.38 99 ILE A CA 1
ATOM 794 C C . ILE A 1 99 ? -0.251 -2.707 -5.867 1.00 91.38 99 ILE A C 1
ATOM 796 O O . ILE A 1 99 ? -0.762 -1.595 -5.967 1.00 91.38 99 ILE A O 1
ATOM 800 N N . GLY A 1 100 ? 1.035 -2.896 -5.587 1.00 89.38 100 GLY A N 1
ATOM 801 C CA . GLY A 1 100 ? 2.006 -1.811 -5.507 1.00 89.38 100 GLY A CA 1
ATOM 802 C C . GLY A 1 100 ? 2.780 -1.682 -6.813 1.00 89.38 100 GLY A C 1
ATOM 803 O O . GLY A 1 100 ? 3.271 -2.690 -7.320 1.00 89.38 100 GLY A O 1
ATOM 804 N N . THR A 1 101 ? 2.924 -0.469 -7.336 1.00 87.69 101 THR A N 1
ATOM 805 C CA . THR A 1 101 ? 3.953 -0.166 -8.338 1.00 87.69 101 THR A CA 1
ATOM 806 C C . THR A 1 101 ? 5.189 0.366 -7.615 1.00 87.69 101 THR A C 1
ATOM 808 O O . THR A 1 101 ? 5.111 0.903 -6.505 1.00 87.69 101 THR A O 1
ATOM 811 N N . MET A 1 102 ? 6.353 0.181 -8.224 1.00 80.81 102 MET A N 1
ATOM 812 C CA . MET A 1 102 ? 7.616 0.648 -7.675 1.00 80.81 102 MET A CA 1
ATOM 813 C C . MET A 1 102 ? 8.534 1.025 -8.819 1.00 80.81 102 MET A C 1
ATOM 815 O O . MET A 1 102 ? 8.805 0.191 -9.685 1.00 80.81 102 MET A O 1
ATOM 819 N N . ASN A 1 103 ? 9.078 2.237 -8.787 1.00 76.06 103 ASN A N 1
ATOM 820 C CA . ASN A 1 103 ? 10.214 2.544 -9.631 1.00 76.06 103 ASN A CA 1
ATOM 821 C C . ASN A 1 103 ? 11.493 1.951 -9.023 1.00 76.06 103 ASN A C 1
ATOM 823 O O . ASN A 1 103 ? 11.979 2.415 -7.989 1.00 76.06 103 ASN A O 1
ATOM 827 N N . THR A 1 104 ? 12.057 0.925 -9.671 1.00 64.88 104 THR A N 1
ATOM 828 C CA . THR A 1 104 ? 13.282 0.272 -9.182 1.00 64.88 104 THR A CA 1
ATOM 829 C C . THR A 1 104 ? 14.570 1.083 -9.423 1.00 64.88 104 THR A C 1
ATOM 831 O O . THR A 1 104 ? 15.652 0.642 -9.045 1.00 64.88 104 THR A O 1
ATOM 834 N N . ALA A 1 105 ? 14.485 2.289 -9.994 1.00 63.81 105 ALA A N 1
ATOM 835 C CA . ALA A 1 105 ? 15.629 3.195 -10.120 1.00 63.81 105 ALA A CA 1
ATOM 836 C C . ALA A 1 105 ? 15.828 4.107 -8.891 1.00 63.81 105 ALA A C 1
ATOM 838 O O . ALA A 1 105 ? 16.921 4.647 -8.699 1.00 63.81 105 ALA A O 1
ATOM 839 N N . ASP A 1 106 ? 14.801 4.284 -8.050 1.00 61.94 106 ASP A N 1
ATOM 840 C CA . ASP A 1 106 ? 14.902 5.122 -6.854 1.00 61.94 106 ASP A CA 1
ATOM 841 C C . ASP A 1 106 ? 15.765 4.414 -5.788 1.00 61.94 106 ASP A C 1
ATOM 843 O O . ASP A 1 106 ? 15.469 3.301 -5.351 1.00 61.94 106 ASP A O 1
ATOM 847 N N . ARG A 1 107 ? 16.855 5.071 -5.351 1.00 50.72 107 ARG A N 1
ATOM 848 C CA . ARG A 1 107 ? 17.916 4.551 -4.446 1.00 50.72 107 ARG A CA 1
ATOM 849 C C . ARG A 1 107 ? 17.426 3.941 -3.113 1.00 50.72 107 ARG A C 1
ATOM 851 O O . ARG A 1 107 ? 18.220 3.334 -2.397 1.00 50.72 107 ARG A O 1
ATOM 858 N N . SER A 1 108 ? 16.146 4.072 -2.777 1.00 52.72 108 SER A N 1
ATOM 859 C CA . SER A 1 108 ? 15.500 3.645 -1.527 1.00 52.72 108 SER A CA 1
ATOM 860 C C . SER A 1 108 ? 15.206 2.136 -1.427 1.00 52.72 108 SER A C 1
ATOM 862 O O . SER A 1 108 ? 14.811 1.660 -0.365 1.00 52.72 108 SER A O 1
ATOM 864 N N . ILE A 1 109 ? 15.386 1.359 -2.502 1.00 51.88 109 ILE A N 1
ATOM 865 C CA . ILE A 1 109 ? 14.940 -0.053 -2.588 1.00 51.88 109 ILE A CA 1
ATOM 866 C C . ILE A 1 109 ? 15.671 -0.984 -1.618 1.00 51.88 109 ILE A C 1
ATOM 868 O O . ILE A 1 109 ? 15.106 -1.991 -1.186 1.00 51.88 109 ILE A O 1
ATOM 872 N N . ALA A 1 110 ? 16.904 -0.648 -1.232 1.00 50.69 110 ALA A N 1
ATOM 873 C CA . ALA A 1 110 ? 17.683 -1.456 -0.294 1.00 50.69 110 ALA A CA 1
ATOM 874 C C . ALA A 1 110 ? 17.029 -1.545 1.101 1.00 50.69 110 ALA A C 1
ATOM 876 O O . ALA A 1 110 ? 17.244 -2.523 1.812 1.00 50.69 110 ALA A O 1
ATOM 877 N N . LEU A 1 111 ? 16.195 -0.561 1.462 1.00 50.31 111 LEU A N 1
ATOM 878 C CA . LEU A 1 111 ? 15.488 -0.470 2.744 1.00 50.31 111 LEU A CA 1
ATOM 879 C C . LEU A 1 111 ? 14.026 -0.927 2.671 1.00 50.31 111 LEU A C 1
ATOM 881 O O . LEU A 1 111 ? 13.324 -0.868 3.672 1.00 50.31 111 LEU A O 1
ATOM 885 N N . LEU A 1 112 ? 13.571 -1.475 1.536 1.00 57.59 112 LEU A N 1
ATOM 886 C CA . LEU A 1 112 ? 12.291 -2.203 1.452 1.00 57.59 112 LEU A CA 1
ATOM 887 C C . LEU A 1 112 ? 12.381 -3.627 2.040 1.00 57.59 112 LEU A C 1
ATOM 889 O O . LEU A 1 112 ? 11.592 -4.511 1.700 1.00 57.59 112 LEU A O 1
ATOM 893 N N . ASP A 1 113 ? 13.417 -3.804 2.866 1.00 63.41 113 ASP A N 1
ATOM 894 C CA . ASP A 1 113 ? 13.542 -4.591 4.083 1.00 63.41 113 ASP A CA 1
ATOM 895 C C . ASP A 1 113 ? 12.754 -5.896 4.064 1.00 63.41 113 ASP A C 1
ATOM 897 O O . ASP A 1 113 ? 11.525 -5.921 4.074 1.00 63.41 113 ASP A O 1
ATOM 901 N N . THR A 1 114 ? 13.502 -6.994 4.014 1.00 61.50 114 THR A N 1
ATOM 902 C CA . THR A 1 114 ? 13.142 -8.422 4.031 1.00 61.50 114 THR A CA 1
ATOM 903 C C . THR A 1 114 ? 11.709 -8.789 4.462 1.00 61.50 114 THR A C 1
ATOM 905 O O . THR A 1 114 ? 11.102 -9.684 3.874 1.00 61.50 114 THR A O 1
ATOM 908 N N . ALA A 1 115 ? 11.142 -8.121 5.468 1.00 62.66 115 ALA A N 1
ATOM 909 C CA . ALA A 1 115 ? 9.757 -8.260 5.904 1.00 62.66 115 ALA A CA 1
ATOM 910 C C . ALA A 1 115 ? 8.708 -8.021 4.799 1.00 62.66 115 ALA A C 1
ATOM 912 O O . ALA A 1 115 ? 7.746 -8.782 4.719 1.00 62.66 115 ALA A O 1
ATOM 913 N N . LEU A 1 116 ? 8.864 -7.019 3.929 1.00 70.75 116 LEU A N 1
ATOM 914 C CA . LEU A 1 116 ? 7.891 -6.757 2.855 1.00 70.75 116 LEU A CA 1
ATOM 915 C C . LEU A 1 116 ? 8.024 -7.748 1.706 1.00 70.75 116 LEU A C 1
ATOM 917 O O . LEU A 1 116 ? 7.014 -8.212 1.177 1.00 70.75 116 LEU A O 1
ATOM 921 N N . ARG A 1 117 ? 9.257 -8.167 1.399 1.00 72.44 117 ARG A N 1
ATOM 922 C CA . ARG A 1 117 ? 9.535 -9.255 0.447 1.00 72.44 117 ARG A CA 1
ATOM 923 C C . ARG A 1 117 ? 8.872 -10.577 0.821 1.00 72.44 117 ARG A C 1
ATOM 925 O O . ARG A 1 117 ? 8.547 -11.364 -0.056 1.00 72.44 117 ARG A O 1
ATOM 932 N N . ARG A 1 118 ? 8.626 -10.811 2.112 1.00 72.81 118 ARG A N 1
ATOM 933 C CA . ARG A 1 118 ? 7.891 -11.991 2.596 1.00 72.81 118 ARG A CA 1
ATOM 934 C C . ARG A 1 118 ? 6.371 -11.879 2.439 1.00 72.81 118 ARG A C 1
ATOM 936 O O . ARG A 1 118 ? 5.690 -12.891 2.557 1.00 72.81 118 ARG A O 1
ATOM 943 N N . ARG A 1 119 ? 5.838 -10.675 2.212 1.00 78.50 119 ARG A N 1
ATOM 944 C CA . ARG A 1 119 ? 4.394 -10.366 2.260 1.00 78.50 119 ARG A CA 1
ATOM 945 C C . ARG A 1 119 ? 3.807 -10.025 0.899 1.00 78.50 119 ARG A C 1
ATOM 947 O O . ARG A 1 119 ? 2.630 -10.282 0.664 1.00 78.50 119 ARG A O 1
ATOM 954 N N . PHE A 1 120 ? 4.629 -9.470 0.016 1.00 79.06 120 PHE A N 1
ATOM 955 C CA . PHE A 1 120 ? 4.265 -9.125 -1.350 1.00 79.06 120 PHE A CA 1
ATOM 956 C C . PHE A 1 120 ? 4.922 -10.089 -2.339 1.00 79.06 120 PHE A C 1
ATOM 958 O O . PHE A 1 120 ? 6.076 -10.479 -2.171 1.00 79.06 120 PHE A O 1
ATOM 965 N N . GLY A 1 121 ? 4.183 -10.457 -3.386 1.00 81.12 121 GLY A N 1
ATOM 966 C CA . GLY A 1 121 ? 4.770 -11.056 -4.582 1.00 81.12 121 GLY A CA 1
ATOM 967 C C . GLY A 1 121 ? 5.375 -9.955 -5.447 1.00 81.12 121 GLY A C 1
ATOM 968 O O . GLY A 1 121 ? 4.719 -8.946 -5.693 1.00 81.12 121 GLY A O 1
ATOM 969 N N . PHE A 1 122 ? 6.615 -10.139 -5.894 1.00 80.00 122 PHE A N 1
ATOM 970 C CA . PHE A 1 122 ? 7.317 -9.168 -6.731 1.00 80.00 122 PHE A CA 1
ATOM 971 C C . PHE A 1 122 ? 7.305 -9.653 -8.174 1.00 80.00 122 PHE A C 1
ATOM 973 O O . PHE A 1 122 ? 7.748 -10.765 -8.461 1.00 80.00 122 PHE A O 1
ATOM 980 N N . ILE A 1 123 ? 6.792 -8.813 -9.069 1.00 80.38 123 ILE A N 1
ATOM 981 C CA . ILE A 1 123 ? 6.831 -9.031 -10.512 1.00 80.38 123 ILE A CA 1
ATOM 982 C C . ILE A 1 123 ? 7.698 -7.917 -11.087 1.00 80.38 123 ILE A C 1
ATOM 984 O O . ILE A 1 123 ? 7.325 -6.747 -11.032 1.00 80.38 123 ILE A O 1
ATOM 988 N N . GLU A 1 124 ? 8.875 -8.280 -11.591 1.00 76.31 124 GLU A N 1
ATOM 989 C CA . GLU A 1 124 ? 9.763 -7.335 -12.264 1.00 76.31 124 GLU A CA 1
ATOM 990 C C . GLU A 1 124 ? 9.246 -7.107 -13.688 1.00 76.31 124 GLU A C 1
ATOM 992 O O . GLU A 1 124 ? 9.214 -8.025 -14.510 1.00 76.31 124 GLU A O 1
ATOM 997 N N . LEU A 1 125 ? 8.811 -5.879 -13.969 1.00 75.19 125 LEU A N 1
ATOM 998 C CA . LEU A 1 125 ? 8.392 -5.471 -15.304 1.00 75.19 125 LEU A CA 1
ATOM 999 C C . LEU A 1 125 ? 9.590 -4.871 -16.032 1.00 75.19 125 LEU A C 1
ATOM 1001 O O . LEU A 1 125 ? 9.950 -3.713 -15.839 1.00 75.19 125 LEU A O 1
ATOM 1005 N N . MET A 1 126 ? 10.216 -5.698 -16.862 1.00 73.69 126 MET A N 1
ATOM 1006 C CA . MET A 1 126 ? 11.315 -5.278 -17.718 1.00 73.69 126 MET A CA 1
ATOM 1007 C C . MET A 1 126 ? 10.799 -4.450 -18.893 1.00 73.69 126 MET A C 1
ATOM 1009 O O . MET A 1 126 ? 9.772 -4.803 -19.478 1.00 73.69 126 MET A O 1
ATOM 1013 N N . PRO A 1 127 ? 11.522 -3.397 -19.304 1.00 70.81 127 PRO A N 1
ATOM 1014 C CA . PRO A 1 127 ? 11.148 -2.681 -20.502 1.00 70.81 127 PRO A CA 1
ATOM 1015 C C . PRO A 1 127 ? 11.157 -3.549 -21.756 1.00 70.81 127 PRO A C 1
ATOM 1017 O O . PRO A 1 127 ? 12.126 -4.267 -22.023 1.00 70.81 127 PRO A O 1
ATOM 1020 N N . ASP A 1 128 ? 10.097 -3.425 -22.547 1.00 79.00 128 ASP A N 1
ATOM 1021 C CA . ASP A 1 128 ? 9.963 -4.142 -23.803 1.00 79.00 128 ASP A CA 1
ATOM 1022 C C . ASP A 1 128 ? 10.526 -3.317 -24.970 1.00 79.00 128 ASP A C 1
ATOM 1024 O O . ASP A 1 128 ? 9.858 -2.460 -25.552 1.00 79.00 128 ASP A O 1
ATOM 1028 N N . ILE A 1 129 ? 11.784 -3.603 -25.318 1.00 76.06 129 ILE A N 1
ATOM 1029 C CA . ILE A 1 129 ? 12.491 -2.971 -26.443 1.00 76.06 129 ILE A CA 1
ATOM 1030 C C . ILE A 1 129 ? 11.806 -3.300 -27.779 1.00 76.06 129 ILE A C 1
ATOM 1032 O O . ILE A 1 129 ? 11.968 -2.551 -28.745 1.00 76.06 129 ILE A O 1
ATOM 1036 N N . SER A 1 130 ? 11.040 -4.396 -27.864 1.00 77.81 130 SER A N 1
ATOM 1037 C CA . SER A 1 130 ? 10.400 -4.799 -29.120 1.00 77.81 130 SER A CA 1
ATOM 1038 C C . SER A 1 130 ? 9.410 -3.747 -29.629 1.00 77.81 130 SER A C 1
ATOM 1040 O O . SER A 1 130 ? 9.317 -3.541 -30.839 1.00 77.81 130 SER A O 1
ATOM 1042 N N . LEU A 1 131 ? 8.792 -2.985 -28.720 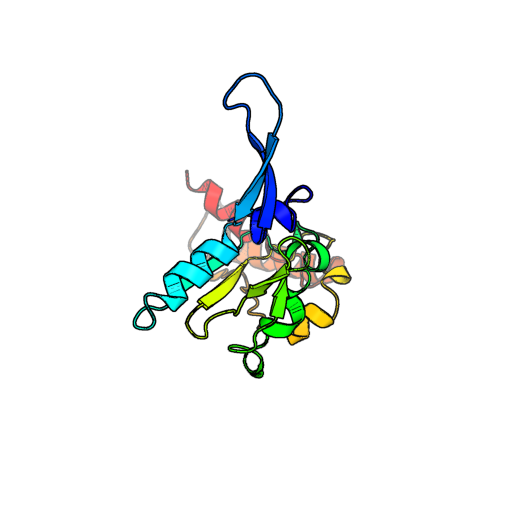1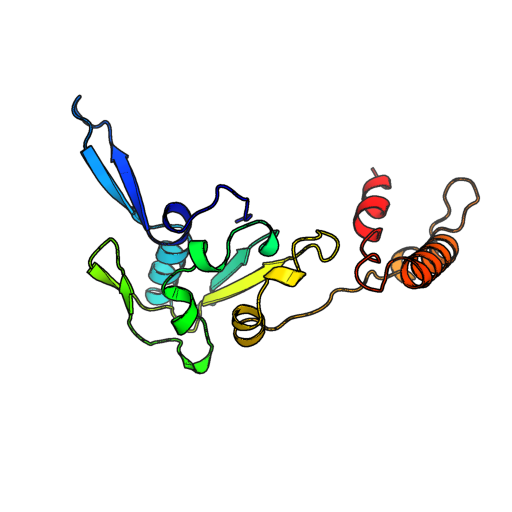.00 78.62 131 LEU A N 1
ATOM 1043 C CA . LEU A 1 131 ? 7.880 -1.881 -29.032 1.00 78.62 131 LEU A CA 1
ATOM 1044 C C . LEU A 1 131 ? 8.550 -0.717 -29.786 1.00 78.62 131 LEU A C 1
ATOM 1046 O O . LEU A 1 131 ? 7.862 0.107 -30.384 1.00 78.62 131 LEU A O 1
ATOM 1050 N N . LEU A 1 132 ? 9.884 -0.633 -29.752 1.00 78.69 132 LEU A N 1
ATOM 1051 C CA . LEU A 1 132 ? 10.678 0.439 -30.363 1.00 78.69 132 LEU A CA 1
ATOM 1052 C C . LEU A 1 132 ? 11.500 -0.037 -31.570 1.00 78.69 132 LEU A C 1
ATOM 1054 O O . LEU A 1 132 ? 12.320 0.721 -32.088 1.00 78.69 132 LEU A O 1
ATOM 1058 N N . SER A 1 133 ? 11.299 -1.281 -32.017 1.00 75.62 133 SER A N 1
ATOM 1059 C CA . SER A 1 133 ? 12.088 -1.896 -33.097 1.00 75.62 133 SER A CA 1
ATOM 1060 C C . SER A 1 133 ? 11.996 -1.122 -34.411 1.00 75.62 133 SER A C 1
ATOM 1062 O O . SER A 1 133 ? 13.004 -0.972 -35.097 1.00 75.62 133 SER A O 1
ATOM 1064 N N . ASP A 1 134 ? 10.815 -0.574 -34.702 1.00 80.12 134 ASP A N 1
ATOM 1065 C CA . ASP A 1 134 ? 10.515 0.119 -35.959 1.00 80.12 134 ASP A CA 1
ATOM 1066 C C . ASP A 1 134 ? 10.541 1.652 -35.827 1.00 80.12 134 ASP A C 1
ATOM 1068 O O . ASP A 1 134 ? 10.207 2.372 -36.767 1.00 80.12 134 ASP A O 1
ATOM 1072 N N . VAL A 1 135 ? 10.918 2.181 -34.656 1.00 81.69 135 VAL A N 1
ATOM 1073 C CA . VAL A 1 135 ? 10.925 3.628 -34.409 1.00 81.69 135 VAL A CA 1
ATOM 1074 C C . VAL A 1 135 ? 12.278 4.218 -34.790 1.00 81.69 135 VAL A C 1
ATOM 1076 O O . VAL A 1 135 ? 13.318 3.849 -34.239 1.00 81.69 135 VAL A O 1
ATOM 1079 N N . ASN A 1 136 ? 12.246 5.176 -35.712 1.00 82.50 136 ASN A N 1
ATOM 1080 C CA . ASN A 1 136 ? 13.404 5.944 -36.144 1.00 82.50 136 ASN A CA 1
ATOM 1081 C C . ASN A 1 136 ? 13.146 7.434 -35.889 1.00 82.50 136 ASN A C 1
ATOM 1083 O O . ASN A 1 136 ? 12.149 7.974 -36.367 1.00 82.50 136 ASN A O 1
ATOM 1087 N N . ILE A 1 137 ? 14.028 8.080 -35.127 1.00 81.19 137 ILE A N 1
ATOM 1088 C CA . ILE A 1 137 ? 13.983 9.523 -34.867 1.00 81.19 137 ILE A CA 1
ATOM 1089 C C . ILE A 1 137 ? 15.269 10.126 -35.415 1.00 81.19 137 ILE A C 1
ATOM 1091 O O . ILE A 1 137 ? 16.354 9.721 -35.010 1.00 81.19 137 ILE A O 1
ATOM 1095 N N . GLU A 1 138 ? 15.147 11.067 -36.353 1.00 84.19 138 GLU A N 1
ATOM 1096 C CA . GLU A 1 138 ? 16.287 11.792 -36.945 1.00 84.19 138 GLU A CA 1
ATOM 1097 C C . GLU A 1 138 ? 17.404 10.876 -37.493 1.00 84.19 138 GLU A C 1
ATOM 1099 O O . GLU A 1 138 ? 18.586 11.209 -37.468 1.00 84.19 138 GLU A O 1
ATOM 1104 N N . GLY A 1 139 ? 17.038 9.696 -38.005 1.00 82.56 139 GLY A N 1
ATOM 1105 C CA . GLY A 1 139 ? 17.985 8.714 -38.544 1.00 82.56 139 GLY A CA 1
ATOM 1106 C C . GLY A 1 139 ? 18.559 7.746 -37.503 1.00 82.56 139 GLY A C 1
ATOM 1107 O O . GLY A 1 139 ? 19.337 6.864 -37.868 1.00 82.56 139 GLY A O 1
ATOM 1108 N N . ILE A 1 140 ? 18.168 7.862 -36.232 1.00 81.50 140 ILE A N 1
ATOM 1109 C CA . ILE A 1 140 ? 18.585 6.974 -35.148 1.00 81.50 140 ILE A CA 1
ATOM 1110 C C . ILE A 1 140 ? 17.532 5.871 -34.944 1.00 81.50 140 ILE A C 1
ATOM 1112 O O . ILE A 1 140 ? 16.410 6.163 -34.515 1.00 81.50 140 ILE A O 1
ATOM 1116 N N . PRO A 1 141 ? 17.873 4.587 -35.179 1.00 85.25 141 PRO A N 1
ATOM 1117 C CA . PRO A 1 141 ? 16.984 3.475 -34.869 1.00 85.25 141 PRO A CA 1
ATOM 1118 C C . PRO A 1 141 ? 16.946 3.260 -33.350 1.00 85.25 141 PRO A C 1
ATOM 1120 O O . PRO A 1 141 ? 17.924 2.806 -32.741 1.00 85.25 141 PRO A O 1
ATOM 1123 N N . LEU A 1 142 ? 15.815 3.590 -32.724 1.00 81.94 142 LEU A N 1
ATOM 1124 C CA . LEU A 1 142 ? 15.704 3.632 -31.265 1.00 81.94 142 LEU A CA 1
ATOM 1125 C C . LEU A 1 142 ? 15.825 2.254 -30.617 1.00 81.94 142 LEU A C 1
ATOM 1127 O O . LEU A 1 142 ? 16.462 2.142 -29.574 1.00 81.94 142 LEU A O 1
ATOM 1131 N N . GLY A 1 143 ? 15.272 1.199 -31.220 1.00 81.88 143 GLY A N 1
ATOM 1132 C CA . GLY A 1 143 ? 15.365 -0.162 -30.681 1.00 81.88 143 GLY A CA 1
ATOM 1133 C C . GLY A 1 143 ? 16.817 -0.632 -30.467 1.00 81.88 143 GLY A C 1
ATOM 1134 O O . GLY A 1 143 ? 17.196 -0.954 -29.336 1.00 81.88 143 GLY A O 1
ATOM 1135 N N . PRO A 1 144 ? 17.665 -0.662 -31.516 1.00 83.50 144 PRO A N 1
ATOM 1136 C CA . PRO A 1 144 ? 19.088 -0.983 -31.393 1.00 83.50 144 PRO A CA 1
ATOM 1137 C C . PRO A 1 144 ? 19.855 -0.033 -30.467 1.00 83.50 144 PRO A C 1
ATOM 1139 O O . PRO A 1 144 ? 20.655 -0.495 -29.651 1.00 83.50 144 PRO A O 1
ATOM 1142 N N . TRP A 1 145 ? 19.592 1.275 -30.556 1.00 84.75 145 TRP A N 1
ATOM 1143 C CA . TRP A 1 145 ? 20.258 2.277 -29.724 1.00 84.75 145 TRP A CA 1
ATOM 1144 C C . TRP A 1 145 ? 19.975 2.063 -28.232 1.00 84.75 145 TRP A C 1
ATOM 1146 O O . TRP A 1 145 ? 20.896 1.984 -27.420 1.00 84.75 145 TRP A O 1
ATOM 1156 N N . LEU A 1 146 ? 18.705 1.879 -27.874 1.00 81.75 146 LEU A N 1
ATOM 1157 C CA . LEU A 1 146 ? 18.272 1.695 -26.494 1.00 81.75 146 LEU A CA 1
ATOM 1158 C C . LEU A 1 146 ? 18.723 0.347 -25.923 1.00 81.75 146 LEU A C 1
ATOM 1160 O O . LEU A 1 146 ? 19.021 0.242 -24.733 1.00 81.75 146 LEU A O 1
ATOM 1164 N N . ARG A 1 147 ? 18.830 -0.686 -26.766 1.00 83.06 147 ARG A N 1
ATOM 1165 C CA . ARG A 1 147 ? 19.432 -1.973 -26.391 1.00 83.06 147 ARG A CA 1
ATOM 1166 C C . ARG A 1 147 ? 20.893 -1.804 -25.984 1.00 83.06 147 ARG A C 1
ATOM 1168 O O . ARG A 1 147 ? 21.288 -2.300 -24.930 1.00 83.06 147 ARG A O 1
ATOM 1175 N N . GLU A 1 148 ? 21.677 -1.100 -26.795 1.00 84.44 148 GLU A N 1
ATOM 1176 C CA . GLU A 1 148 ? 23.094 -0.855 -26.516 1.00 84.44 148 GLU A CA 1
ATOM 1177 C C . GLU A 1 148 ? 23.283 0.061 -25.297 1.00 84.44 148 GLU A C 1
ATOM 1179 O O . GLU A 1 148 ? 24.134 -0.211 -24.448 1.00 84.44 148 GLU A O 1
ATOM 1184 N N . LEU A 1 149 ? 22.441 1.089 -25.144 1.00 82.62 149 LEU A N 1
ATOM 1185 C CA . LEU A 1 149 ? 22.433 1.945 -23.957 1.00 82.62 149 LEU A CA 1
ATOM 1186 C C . LEU A 1 149 ? 22.168 1.128 -22.684 1.00 82.62 149 LEU A C 1
ATOM 1188 O O . LEU A 1 149 ? 22.949 1.196 -21.735 1.00 82.62 149 LEU A O 1
ATOM 1192 N N . ASN A 1 150 ? 21.114 0.305 -22.678 1.00 80.75 150 ASN A N 1
ATOM 1193 C CA . ASN A 1 150 ? 20.779 -0.545 -21.535 1.00 80.75 150 ASN A CA 1
ATOM 1194 C C . ASN A 1 150 ? 21.888 -1.556 -21.217 1.00 80.75 150 ASN A C 1
ATOM 1196 O O . ASN A 1 150 ? 22.158 -1.804 -20.041 1.00 80.75 150 ASN A O 1
ATOM 1200 N N . ARG A 1 151 ? 22.564 -2.105 -22.238 1.00 81.62 151 ARG A N 1
ATOM 1201 C CA . ARG A 1 151 ? 23.725 -2.989 -22.053 1.00 81.62 151 ARG A CA 1
ATOM 1202 C C . ARG A 1 151 ? 24.843 -2.272 -21.293 1.00 81.62 151 ARG A C 1
ATOM 1204 O O . ARG A 1 151 ? 25.304 -2.779 -20.274 1.00 81.62 151 ARG A O 1
ATOM 1211 N N . ARG A 1 152 ? 25.229 -1.071 -21.736 1.00 81.62 152 ARG A N 1
ATOM 1212 C CA . ARG A 1 152 ? 26.293 -0.279 -21.091 1.00 81.62 152 ARG A CA 1
ATOM 1213 C C . ARG A 1 152 ? 25.928 0.151 -19.675 1.00 81.62 152 ARG A C 1
ATOM 1215 O O . ARG A 1 152 ? 26.771 0.069 -18.785 1.00 81.62 152 ARG A O 1
ATOM 1222 N N . VAL A 1 153 ? 24.682 0.573 -19.454 1.00 76.69 153 VAL A N 1
ATOM 1223 C CA . VAL A 1 153 ? 24.169 0.926 -18.121 1.00 76.69 153 VAL A CA 1
ATOM 1224 C C . VAL A 1 153 ? 24.257 -0.276 -17.173 1.00 76.69 153 VAL A C 1
ATOM 1226 O O . VAL A 1 153 ? 24.741 -0.136 -16.052 1.00 76.69 153 VAL A O 1
ATOM 1229 N N . CYS A 1 154 ? 23.880 -1.473 -17.631 1.00 72.50 154 CYS A N 1
ATOM 1230 C CA . CYS A 1 154 ? 24.013 -2.698 -16.840 1.00 72.50 154 CYS A CA 1
ATOM 1231 C C . CYS A 1 154 ? 25.457 -3.048 -16.481 1.00 72.50 154 CYS A C 1
ATOM 1233 O O . CYS A 1 154 ? 25.696 -3.511 -15.370 1.00 72.50 154 CYS A O 1
ATOM 1235 N N . GLU A 1 155 ? 26.400 -2.838 -17.399 1.00 76.19 155 GLU A N 1
ATOM 1236 C CA . GLU A 1 155 ? 27.821 -3.131 -17.175 1.00 76.19 155 GLU A CA 1
ATOM 1237 C C . GLU A 1 155 ? 28.468 -2.201 -16.140 1.00 76.19 155 GLU A C 1
ATOM 1239 O O . GLU A 1 155 ? 29.364 -2.635 -15.423 1.00 76.19 155 GLU A O 1
ATOM 1244 N N . HIS A 1 156 ? 28.007 -0.949 -16.036 1.00 69.88 156 HIS A N 1
ATOM 1245 C CA . HIS A 1 156 ? 28.657 0.072 -15.203 1.00 69.88 156 HIS A CA 1
ATOM 1246 C C . HIS A 1 156 ? 27.899 0.420 -13.914 1.00 69.88 156 HIS A C 1
ATOM 1248 O O . HIS A 1 156 ? 28.524 0.845 -12.946 1.00 69.88 156 HIS A O 1
ATOM 1254 N N . ILE A 1 157 ? 26.568 0.283 -13.894 1.00 64.81 157 ILE A N 1
ATOM 1255 C CA . ILE A 1 157 ? 25.705 0.763 -12.796 1.00 64.81 157 ILE A CA 1
ATOM 1256 C C . ILE A 1 157 ? 24.911 -0.387 -12.154 1.00 64.81 157 ILE A C 1
ATOM 1258 O O . ILE A 1 157 ? 24.652 -0.362 -10.953 1.00 64.81 157 ILE A O 1
ATOM 1262 N N . GLY A 1 158 ? 24.579 -1.426 -12.926 1.00 62.78 158 GLY A N 1
ATOM 1263 C CA . GLY A 1 158 ? 23.829 -2.595 -12.463 1.00 62.78 158 GLY A CA 1
ATOM 1264 C C . GLY A 1 158 ? 22.459 -2.751 -13.132 1.00 62.78 158 GLY A C 1
ATOM 1265 O O . GLY A 1 158 ? 22.010 -1.910 -13.912 1.00 62.78 158 GLY A O 1
ATOM 1266 N N . ARG A 1 159 ? 21.792 -3.880 -12.860 1.00 60.03 159 ARG A N 1
ATOM 1267 C CA . ARG A 1 159 ? 20.561 -4.304 -13.560 1.00 60.03 159 ARG A CA 1
ATOM 1268 C C . ARG A 1 159 ? 19.336 -3.427 -13.278 1.00 60.03 159 ARG A C 1
ATOM 1270 O O . ARG A 1 159 ? 18.483 -3.318 -14.157 1.00 60.03 159 ARG A O 1
ATOM 1277 N N . ASP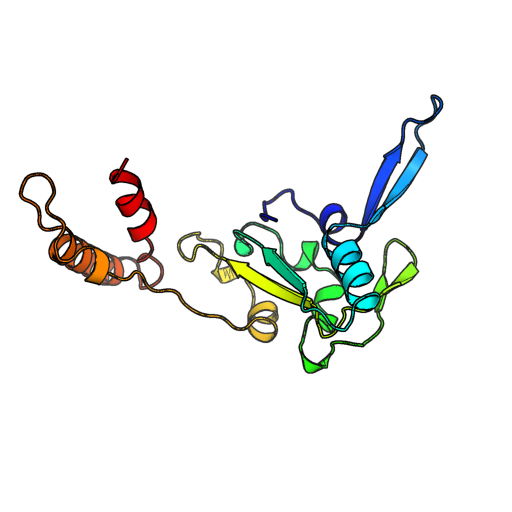 A 1 160 ? 19.266 -2.784 -12.118 1.00 57.34 160 ASP A N 1
ATOM 1278 C CA . ASP A 1 160 ? 18.091 -2.005 -11.693 1.00 57.34 160 ASP A CA 1
ATOM 1279 C C . ASP A 1 160 ? 17.972 -0.651 -12.421 1.00 57.34 160 ASP A C 1
ATOM 1281 O O . ASP A 1 160 ? 16.915 -0.030 -12.452 1.00 57.34 160 ASP A O 1
ATOM 1285 N N . SER A 1 161 ? 19.033 -0.209 -13.102 1.00 57.12 161 SER A N 1
ATOM 1286 C CA . SER A 1 161 ? 19.068 1.066 -13.832 1.00 57.12 161 SER A CA 1
ATOM 1287 C C . SER A 1 161 ? 18.456 1.012 -15.243 1.00 57.12 161 SER A C 1
ATOM 1289 O O . SER A 1 161 ? 18.573 1.975 -15.996 1.00 57.12 161 SER A O 1
ATOM 1291 N N . ARG A 1 162 ? 17.800 -0.093 -15.631 1.00 53.59 162 ARG A N 1
ATOM 1292 C CA . ARG A 1 162 ? 17.244 -0.309 -16.987 1.00 53.59 162 ARG A CA 1
ATOM 1293 C C . ARG A 1 162 ? 15.907 0.401 -17.265 1.00 53.59 162 ARG A C 1
ATOM 1295 O O . ARG A 1 162 ? 15.483 0.437 -18.418 1.00 53.59 162 ARG A O 1
ATOM 1302 N N . ASN A 1 163 ? 15.245 0.992 -16.269 1.00 53.81 163 ASN A N 1
ATOM 1303 C CA . ASN A 1 163 ? 13.874 1.533 -16.377 1.00 53.81 163 ASN A CA 1
ATOM 1304 C C . ASN A 1 163 ? 13.719 2.851 -17.172 1.00 53.81 163 ASN A C 1
ATOM 1306 O O . ASN A 1 163 ? 12.753 3.581 -16.976 1.00 53.81 163 ASN A O 1
ATOM 1310 N N . LEU A 1 164 ? 14.625 3.179 -18.098 1.00 51.19 164 LEU A N 1
ATOM 1311 C CA . LEU A 1 164 ? 14.566 4.428 -18.875 1.00 51.19 164 LEU A CA 1
ATOM 1312 C C . LEU A 1 164 ? 13.460 4.480 -19.949 1.00 51.19 164 LEU A C 1
ATOM 1314 O O . LEU A 1 164 ? 13.241 5.538 -20.533 1.00 51.19 164 LEU A O 1
ATOM 1318 N N . HIS A 1 165 ? 12.760 3.379 -20.240 1.00 45.53 165 HIS A N 1
ATOM 1319 C CA . HIS A 1 165 ? 11.826 3.328 -21.374 1.00 45.53 165 HIS A CA 1
ATOM 1320 C C . HIS A 1 165 ? 10.563 4.187 -21.213 1.00 45.53 165 HIS A C 1
ATOM 1322 O O . HIS A 1 165 ? 10.090 4.706 -22.224 1.00 45.53 165 HIS A O 1
ATOM 1328 N N . SER A 1 166 ? 10.011 4.375 -20.003 1.00 42.88 166 SER A N 1
ATOM 1329 C CA . SER A 1 166 ? 8.788 5.194 -19.866 1.00 42.88 166 SER A CA 1
ATOM 1330 C C . SER A 1 166 ? 9.035 6.662 -20.234 1.00 42.88 166 SER A C 1
ATOM 1332 O O . SER A 1 166 ? 8.153 7.303 -20.796 1.00 42.88 166 SER A O 1
ATOM 1334 N N . ASN A 1 167 ? 10.263 7.156 -20.036 1.00 43.84 167 ASN A N 1
ATOM 1335 C CA . ASN A 1 167 ? 10.659 8.515 -20.411 1.00 43.84 167 ASN A CA 1
ATOM 1336 C C . ASN A 1 167 ? 10.741 8.721 -21.934 1.00 43.84 167 ASN A C 1
ATOM 1338 O O . ASN A 1 167 ? 10.620 9.848 -22.397 1.00 43.84 167 ASN A O 1
ATOM 1342 N N . ILE A 1 168 ? 10.941 7.656 -22.721 1.00 44.06 168 ILE A N 1
ATOM 1343 C CA . ILE A 1 168 ? 11.084 7.748 -24.186 1.00 44.06 168 ILE A CA 1
ATOM 1344 C C . ILE A 1 168 ? 9.716 7.672 -24.879 1.00 44.06 168 ILE A C 1
ATOM 1346 O O . ILE A 1 168 ? 9.499 8.331 -25.891 1.00 44.06 168 ILE A O 1
ATOM 1350 N N . LEU A 1 169 ? 8.759 6.922 -24.321 1.00 38.97 169 LEU A N 1
ATOM 1351 C CA . LEU A 1 169 ? 7.400 6.828 -24.870 1.00 38.97 169 LEU A CA 1
ATOM 1352 C C . LEU A 1 169 ? 6.593 8.132 -24.727 1.00 38.97 169 LEU A C 1
ATOM 1354 O O . LEU A 1 169 ? 5.664 8.337 -25.502 1.00 38.97 169 LEU A O 1
ATOM 1358 N N . GLY A 1 170 ? 6.971 9.025 -23.805 1.00 34.44 170 GLY A N 1
ATOM 1359 C CA . GLY A 1 170 ? 6.395 10.371 -23.676 1.00 34.44 170 GLY A CA 1
ATOM 1360 C C . GLY A 1 170 ? 6.833 11.368 -24.758 1.00 34.44 170 GLY A C 1
ATOM 1361 O O . GLY A 1 170 ? 6.255 12.439 -24.849 1.00 34.44 170 GLY A O 1
ATOM 1362 N N . ALA A 1 171 ? 7.810 11.025 -25.606 1.00 36.97 171 ALA A N 1
ATOM 1363 C CA . ALA A 1 171 ? 8.230 11.851 -26.746 1.00 36.97 171 ALA A CA 1
ATOM 1364 C C . ALA A 1 171 ? 7.384 11.609 -28.018 1.00 36.97 171 ALA A C 1
ATOM 1366 O O . ALA A 1 171 ? 7.788 11.983 -29.117 1.00 36.97 171 ALA A O 1
ATOM 1367 N N . ARG A 1 172 ? 6.243 10.916 -27.880 1.00 36.88 172 ARG A N 1
ATOM 1368 C CA . ARG A 1 172 ? 5.255 10.692 -28.949 1.00 36.88 172 ARG A CA 1
ATOM 1369 C C . ARG A 1 172 ? 4.119 11.726 -28.970 1.00 36.88 172 ARG A C 1
ATOM 1371 O O . ARG A 1 172 ? 3.246 11.590 -29.826 1.00 36.88 172 ARG A O 1
ATOM 1378 N N . GLU A 1 173 ? 4.133 12.718 -28.080 1.00 30.70 173 GLU A N 1
ATOM 1379 C CA . GLU A 1 173 ? 3.235 13.886 -28.120 1.00 30.70 173 GLU A CA 1
ATOM 1380 C C . GLU A 1 173 ? 3.974 15.153 -28.557 1.00 30.70 173 GLU A C 1
ATOM 1382 O O . GLU A 1 173 ? 5.097 15.389 -28.054 1.00 30.70 173 GLU A O 1
#

Radius of gyration: 21.24 Å; chains: 1; bounding box: 49×45×59 Å

InterPro domains:
  IPR011704 ATPase, dynein-related, AAA domain [PF07728] (6-120)
  IPR027417 P-loop containing nucleoside triphosphate hydrolase [G3DSA:3.40.50.300] (1-132)
  IPR027417 P-loop containing nucleoside triphosphate hydrolase [SSF52540] (27-131)
  IPR052934 Methylated DNA Recognition and Restriction Enzymes [PTHR37291] (3-159)

Foldseek 3Di:
DEDAAPQFLCQAAKDWDWDCPPPDTDTDIDGHPNQVQQVVCVVPVVAAAEAEYEACLNYPVCGNCPPVLQCLALVNAPDWDQDPPPRDIDGRHNSYYYHYDHLLVPPSVVVCDPSVPNRDDDDDDADDLVVQQPPDDPNDRCSVVLVVVQVVCCVPPRNSNSPCVVVVVVVPD

Secondary structure (DSSP, 8-state):
-B--TT--HHHHTEEEEEE-TTSS-EEEEEE-HHHHHHHHHHH-TTS-EEEEEBTGGGS-HHHHHTTHHHHTSTTTTT-EEE-TTT--EEE--TTEEEEE---TTSGGGGGS-TTTTTTS--------GGGGTT-EETTEEHHHHHHHHHHHHHHHT-GGGGTTHHHHHGGG-

Sequence (173 aa):
CCFHPAYGYEDFLEGYRPDSSGGSMIFNLKDGIFKRICEDAAANSQYNYYMIIDEINRGDIPKIFGELLTVLEKDKRGRQITLSLSGRTFEVPRNVYIIGTMNTADRSIALLDTALRRRFGFIELMPDISLLSDVNIEGIPLGPWLRELNRRVCEHIGRDSRNLHSNILGARE